Protein AF-A0A4P9YXD8-F1 (afdb_monomer)

Nearest PDB structures (foldseek):
  9cpc-assembly1_5B  TM=1.233E-01  e=9.995E+00  Sus scrofa

pLDDT: mean 95.17, std 2.58, range [87.5, 98.0]

Secondary structure (DSSP, 8-state):
-PBPTTTS-BSSHHHHHHHHHHHHHHHTSTT--PPP----SHHHHTT-TT-HHHH-TTT---SSS-----

Sequence (70 aa):
GSPSPATGLSWCPDCVDADPHIRTAIEALPDSLLILCPVGDRAAWKNQPQHPYRCHPAIALTAIPTLIRW

Foldseek 3Di:
DQADPVPRDAPDPVCRVCVVVVVVVQVPDPPDDDDDDDQDHPVSPPPPCVRCQCPPPVRVDDDPPDDDDD

Radius of gyration: 13.0 Å; Cα contacts (8 Å, |Δi|>4): 62; chains: 1; bounding box: 29×27×33 Å

Mean predicted aligned error: 2.77 Å

Structure (mmCIF, N/CA/C/O backbone):
data_AF-A0A4P9YXD8-F1
#
_entry.id   AF-A0A4P9YXD8-F1
#
loop_
_atom_site.group_PDB
_atom_site.id
_atom_site.type_symbol
_atom_site.label_atom_id
_atom_site.label_alt_id
_atom_site.label_comp_id
_atom_site.label_asym_id
_atom_site.label_entity_id
_atom_site.label_seq_id
_atom_site.pdbx_PDB_ins_code
_atom_site.Cartn_x
_atom_site.Cartn_y
_atom_site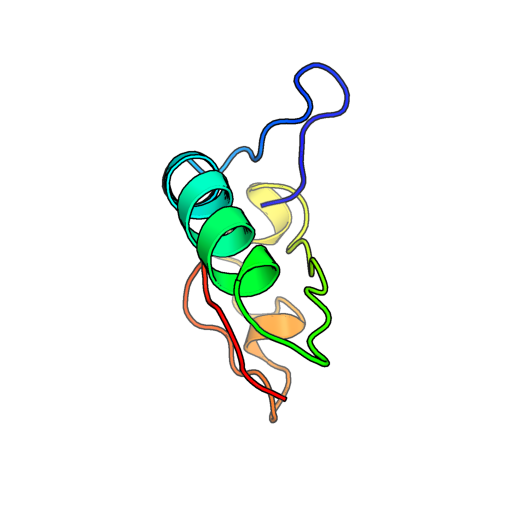.Cartn_z
_atom_site.occupancy
_atom_site.B_iso_or_equiv
_atom_site.auth_seq_id
_atom_site.auth_comp_id
_atom_site.auth_asym_id
_atom_site.auth_atom_id
_atom_site.pdbx_PDB_model_num
ATOM 1 N N . GLY A 1 1 ? 4.427 1.422 -1.973 1.00 88.88 1 GLY A N 1
ATOM 2 C CA . GLY A 1 1 ? 5.620 0.609 -2.304 1.00 88.88 1 GLY A CA 1
ATOM 3 C C . GLY A 1 1 ? 6.460 0.418 -1.057 1.00 88.88 1 GLY A C 1
ATOM 4 O O . GLY A 1 1 ? 6.109 0.998 -0.037 1.00 88.88 1 GLY A O 1
ATOM 5 N N . SER A 1 2 ? 7.533 -0.376 -1.102 1.00 91.19 2 SER A N 1
ATOM 6 C CA . SER A 1 2 ? 8.452 -0.467 0.043 1.00 91.19 2 SER A CA 1
ATOM 7 C C . SER A 1 2 ? 9.069 0.900 0.369 1.00 91.19 2 SER A C 1
ATOM 9 O O . SER A 1 2 ? 9.469 1.609 -0.564 1.00 91.19 2 SER A O 1
ATOM 11 N N . PRO A 1 3 ? 9.143 1.279 1.658 1.00 89.88 3 PRO A N 1
ATOM 12 C CA . PRO A 1 3 ? 9.803 2.506 2.076 1.00 89.88 3 PRO A CA 1
ATOM 13 C C . PRO A 1 3 ? 11.318 2.419 1.858 1.00 89.88 3 PRO A C 1
ATOM 15 O O . PRO A 1 3 ? 11.930 1.371 2.066 1.00 89.88 3 PRO A O 1
ATOM 18 N N . SER A 1 4 ? 11.926 3.525 1.431 1.00 88.81 4 SER A N 1
ATOM 19 C CA . SER A 1 4 ? 13.382 3.644 1.327 1.00 88.81 4 SER A CA 1
ATOM 20 C C . SER A 1 4 ? 14.013 3.680 2.723 1.00 88.81 4 SER A C 1
ATOM 22 O O . SER A 1 4 ? 13.544 4.453 3.557 1.00 88.81 4 SER A O 1
ATOM 24 N N . PRO A 1 5 ? 15.117 2.956 2.982 1.00 87.50 5 PRO A N 1
ATOM 25 C CA . PRO A 1 5 ? 15.841 3.068 4.249 1.00 87.50 5 PRO A CA 1
ATOM 26 C C . PRO A 1 5 ? 16.357 4.484 4.541 1.00 87.50 5 PRO A C 1
ATOM 28 O O . PRO A 1 5 ? 16.507 4.853 5.699 1.00 87.50 5 PRO A O 1
ATOM 31 N N . ALA A 1 6 ? 16.630 5.278 3.500 1.00 88.62 6 ALA A N 1
ATOM 32 C CA . ALA A 1 6 ? 17.207 6.613 3.648 1.00 88.62 6 ALA A CA 1
ATOM 33 C C . ALA A 1 6 ? 16.173 7.687 4.020 1.00 88.62 6 ALA A C 1
ATOM 35 O O . ALA A 1 6 ? 16.505 8.634 4.723 1.00 88.62 6 ALA A O 1
ATOM 36 N N . THR A 1 7 ? 14.937 7.568 3.528 1.00 89.00 7 THR A N 1
ATOM 37 C CA . THR A 1 7 ? 13.889 8.590 3.719 1.00 89.00 7 THR A CA 1
ATOM 38 C C . THR A 1 7 ? 12.703 8.094 4.538 1.00 89.00 7 THR A C 1
ATOM 40 O O . THR A 1 7 ? 11.886 8.899 4.967 1.00 89.00 7 THR A O 1
ATOM 43 N N . GLY A 1 8 ? 12.552 6.779 4.708 1.00 89.38 8 GLY A N 1
ATOM 44 C CA . GLY A 1 8 ? 11.350 6.150 5.255 1.00 89.38 8 GLY A CA 1
ATOM 45 C C . GLY A 1 8 ? 10.129 6.221 4.329 1.00 89.38 8 GLY A C 1
ATOM 46 O O . GLY A 1 8 ? 9.083 5.672 4.662 1.00 89.38 8 GLY A O 1
ATOM 47 N N . LEU A 1 9 ? 10.242 6.857 3.156 1.00 92.00 9 LEU A N 1
ATOM 48 C CA . LEU A 1 9 ? 9.119 7.099 2.252 1.00 92.00 9 LEU A CA 1
ATOM 49 C C . LEU A 1 9 ? 9.014 6.030 1.166 1.00 92.00 9 LEU A C 1
ATOM 51 O O . LEU A 1 9 ? 10.017 5.543 0.637 1.00 92.00 9 LEU A O 1
ATOM 55 N N . SER A 1 10 ? 7.776 5.700 0.798 1.00 95.19 10 SER A N 1
ATOM 56 C CA . SER A 1 10 ? 7.470 4.839 -0.345 1.00 95.19 10 SER A CA 1
ATOM 57 C C . SER A 1 10 ? 7.901 5.504 -1.657 1.00 95.19 10 SER A C 1
ATOM 59 O O . SER A 1 10 ? 7.649 6.680 -1.885 1.00 95.19 10 SER A O 1
ATOM 61 N N . TRP A 1 11 ? 8.460 4.723 -2.585 1.00 95.75 11 TRP A N 1
ATOM 62 C CA . TRP A 1 11 ? 8.778 5.190 -3.945 1.00 95.75 11 TRP A CA 1
ATOM 63 C C . TRP A 1 11 ? 7.539 5.532 -4.797 1.00 95.75 11 TRP A C 1
ATOM 65 O O . TRP A 1 11 ? 7.664 6.085 -5.890 1.00 95.75 11 TRP A O 1
ATOM 75 N N . CYS A 1 12 ? 6.345 5.129 -4.355 1.00 96.31 12 CYS A N 1
ATOM 76 C CA . CYS A 1 12 ? 5.072 5.439 -5.005 1.00 96.31 12 CYS A CA 1
ATOM 77 C C . CYS A 1 12 ? 4.479 6.718 -4.387 1.00 96.31 12 CYS A C 1
ATOM 79 O O . CYS A 1 12 ? 4.158 6.654 -3.197 1.00 96.31 12 CYS A O 1
ATOM 81 N N . PRO A 1 13 ? 4.315 7.811 -5.166 1.00 96.62 13 PRO A N 1
ATOM 82 C CA . PRO A 1 13 ? 3.771 9.086 -4.685 1.00 96.62 13 PRO A CA 1
ATOM 83 C C . PRO A 1 13 ? 2.379 8.941 -4.071 1.00 96.62 13 PRO A C 1
ATOM 85 O O . PRO A 1 13 ? 2.195 9.298 -2.919 1.00 96.62 13 PRO A O 1
ATOM 88 N N . ASP A 1 14 ? 1.459 8.264 -4.761 1.00 97.44 14 ASP A N 1
ATOM 89 C CA . ASP A 1 14 ? 0.095 8.041 -4.269 1.00 97.44 14 ASP A CA 1
ATOM 90 C C . ASP A 1 14 ? 0.070 7.312 -2.916 1.00 97.44 14 ASP A C 1
ATOM 92 O O . ASP A 1 14 ? -0.798 7.559 -2.086 1.00 97.44 14 ASP A O 1
ATOM 96 N N . CYS A 1 15 ? 1.030 6.411 -2.654 1.00 97.00 15 CYS A N 1
ATOM 97 C CA . CYS A 1 15 ? 1.153 5.788 -1.334 1.00 97.00 15 CYS A CA 1
ATOM 98 C C . CYS A 1 15 ? 1.638 6.775 -0.263 1.00 97.00 15 CYS A C 1
ATOM 100 O O . CYS A 1 15 ? 1.214 6.646 0.876 1.00 97.00 15 CYS A O 1
ATOM 102 N N . VAL A 1 16 ? 2.545 7.700 -0.600 1.00 97.19 16 VAL A N 1
ATOM 103 C CA . VAL A 1 16 ? 3.022 8.738 0.332 1.00 97.19 16 VAL A CA 1
ATOM 104 C C . VAL A 1 16 ? 1.884 9.693 0.674 1.00 97.19 16 VAL A C 1
ATOM 106 O O . VAL A 1 16 ? 1.689 9.998 1.846 1.00 97.19 16 VAL A O 1
ATOM 109 N N . ASP A 1 17 ? 1.101 10.088 -0.327 1.00 98.00 17 ASP A N 1
ATOM 110 C CA . ASP A 1 17 ? -0.031 10.993 -0.144 1.00 98.00 17 ASP A CA 1
ATOM 111 C C . ASP A 1 17 ? -1.170 10.321 0.641 1.00 98.00 17 ASP A C 1
ATOM 113 O O . ASP A 1 17 ? -1.771 10.937 1.517 1.00 98.00 17 ASP A O 1
ATOM 117 N N . ALA A 1 18 ? -1.459 9.039 0.382 1.00 97.38 18 ALA A N 1
ATOM 118 C CA . ALA A 1 18 ? -2.561 8.327 1.032 1.00 97.38 18 ALA A CA 1
ATOM 119 C C . ALA A 1 18 ? -2.275 7.886 2.482 1.00 97.38 18 ALA A C 1
ATOM 121 O O . ALA A 1 18 ? -3.207 7.820 3.285 1.00 97.38 18 ALA A O 1
ATOM 122 N N . ASP A 1 19 ? -1.024 7.562 2.827 1.00 95.44 19 ASP A N 1
ATOM 123 C CA . ASP A 1 19 ? -0.641 7.029 4.147 1.00 95.44 19 ASP A CA 1
ATOM 124 C C . ASP A 1 19 ? -1.125 7.878 5.345 1.00 95.44 19 ASP A C 1
ATOM 126 O O . ASP A 1 19 ? -1.769 7.298 6.226 1.00 95.44 19 ASP A O 1
ATOM 130 N N . PRO A 1 20 ? -0.930 9.217 5.398 1.00 96.56 20 PRO A N 1
ATOM 131 C CA . PRO A 1 20 ? -1.399 10.013 6.535 1.00 96.56 20 PRO A CA 1
ATOM 132 C C . PRO A 1 20 ? -2.922 9.959 6.696 1.00 96.56 20 PRO A C 1
ATOM 134 O O . PRO A 1 20 ? -3.419 9.837 7.813 1.00 96.56 20 PRO A O 1
ATOM 137 N N . HIS A 1 21 ? -3.674 9.974 5.592 1.00 97.56 21 HIS A N 1
ATOM 138 C CA . HIS A 1 21 ? -5.135 9.910 5.632 1.00 97.56 21 HIS A CA 1
ATOM 139 C C . HIS A 1 21 ? -5.640 8.559 6.146 1.00 97.56 21 HIS A C 1
ATOM 141 O O . HIS A 1 21 ? -6.563 8.513 6.959 1.00 97.56 21 HIS A O 1
ATOM 147 N N . ILE A 1 22 ? -5.022 7.460 5.698 1.00 96.88 22 ILE A N 1
ATOM 148 C CA . ILE A 1 22 ? -5.375 6.107 6.142 1.00 96.88 22 ILE A CA 1
ATOM 149 C C . ILE A 1 22 ? -5.089 5.960 7.637 1.00 96.88 22 ILE A C 1
ATOM 151 O O . ILE A 1 22 ? -5.957 5.503 8.374 1.00 96.88 22 ILE A O 1
ATOM 155 N N . ARG A 1 23 ? -3.906 6.374 8.104 1.00 95.88 23 ARG A N 1
ATOM 156 C CA . ARG A 1 23 ? -3.530 6.264 9.523 1.00 95.88 23 ARG A CA 1
ATOM 157 C C . ARG A 1 23 ? -4.482 7.021 10.431 1.00 95.88 23 ARG A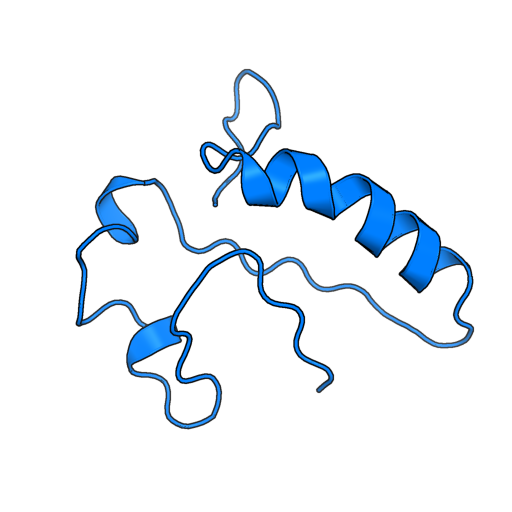 C 1
ATOM 159 O O . ARG A 1 23 ? -5.011 6.421 11.359 1.00 95.88 23 ARG A O 1
ATOM 166 N N . THR A 1 24 ? -4.769 8.283 10.115 1.00 97.12 24 THR A N 1
ATOM 167 C CA . THR A 1 24 ? -5.715 9.088 10.896 1.00 97.12 24 THR A CA 1
ATOM 168 C C . THR A 1 24 ? -7.107 8.455 10.931 1.00 97.12 24 THR A C 1
ATOM 170 O O . THR A 1 24 ? -7.760 8.468 11.972 1.00 97.12 24 THR A O 1
ATOM 173 N N . ALA A 1 25 ? -7.567 7.864 9.823 1.00 96.06 25 ALA A N 1
ATOM 174 C CA . ALA A 1 25 ? -8.860 7.187 9.789 1.00 96.06 25 ALA A CA 1
ATOM 175 C C . ALA A 1 25 ? -8.885 5.919 10.658 1.00 96.06 25 ALA A C 1
ATOM 177 O O . ALA A 1 25 ? -9.868 5.694 11.358 1.00 96.06 25 ALA A O 1
ATOM 178 N N . ILE A 1 26 ? -7.824 5.102 10.636 1.00 95.69 26 ILE A N 1
ATOM 179 C CA . ILE A 1 26 ? -7.758 3.875 11.444 1.00 95.69 26 ILE A CA 1
ATOM 180 C C . ILE A 1 26 ? -7.581 4.183 12.935 1.00 95.69 26 ILE A C 1
ATOM 182 O O . ILE A 1 26 ? -8.210 3.529 13.756 1.00 95.69 26 ILE A O 1
ATOM 186 N N . GLU A 1 27 ? -6.799 5.201 13.302 1.00 95.44 27 GLU A N 1
ATOM 187 C CA . GLU A 1 27 ? -6.635 5.628 14.703 1.00 95.44 27 GLU A CA 1
ATOM 188 C C . GLU A 1 27 ? -7.963 6.019 15.369 1.00 95.44 27 GLU A C 1
ATOM 190 O O . GLU A 1 27 ? -8.123 5.862 16.579 1.00 95.44 27 GLU A O 1
ATOM 195 N N . ALA A 1 28 ? -8.935 6.493 14.586 1.00 96.00 28 ALA A N 1
ATOM 196 C CA . ALA A 1 28 ? -10.271 6.823 15.071 1.00 96.00 28 ALA A CA 1
ATOM 197 C C . ALA A 1 28 ? -11.199 5.601 15.231 1.00 96.00 28 ALA A C 1
ATOM 199 O O . ALA A 1 28 ? -12.294 5.740 15.781 1.00 96.00 28 ALA A O 1
ATOM 200 N N . LEU A 1 29 ? -10.808 4.417 14.744 1.00 95.12 29 LEU A N 1
ATOM 201 C CA . LEU A 1 29 ? -11.628 3.207 14.790 1.00 95.12 29 LEU A CA 1
ATOM 202 C C . LEU A 1 29 ? -11.272 2.342 16.010 1.00 95.12 29 LEU A C 1
ATOM 204 O O . LEU A 1 29 ? -10.134 1.872 16.110 1.00 95.12 29 LEU A O 1
ATOM 208 N N . PRO A 1 30 ? -12.235 2.053 16.907 1.00 95.69 30 PRO A N 1
ATOM 209 C CA . PRO A 1 30 ? -12.007 1.110 17.995 1.00 95.69 30 PRO A CA 1
ATOM 210 C C . PRO A 1 30 ? -11.781 -0.306 17.447 1.00 95.69 30 PRO A C 1
ATOM 212 O O . PRO A 1 30 ? -12.302 -0.660 16.388 1.00 95.69 30 PRO A O 1
ATOM 215 N N . ASP A 1 31 ? -11.010 -1.110 18.183 1.00 95.19 31 ASP A N 1
ATOM 216 C CA . ASP A 1 31 ? -10.762 -2.533 17.902 1.00 95.19 31 ASP A CA 1
ATOM 217 C C . ASP A 1 31 ? -10.260 -2.824 16.475 1.00 95.19 31 ASP A C 1
ATOM 219 O O . ASP A 1 31 ? -10.640 -3.811 15.841 1.00 95.19 31 ASP A O 1
ATOM 223 N N . SER A 1 32 ? -9.390 -1.956 15.956 1.00 95.31 32 SER A N 1
ATOM 224 C CA . SER A 1 32 ? -8.840 -2.062 14.606 1.00 95.31 32 SER A CA 1
ATOM 225 C C . SER A 1 32 ? -7.314 -2.221 14.603 1.00 95.31 32 SER A C 1
ATOM 227 O O . SER A 1 32 ? -6.613 -1.755 15.501 1.00 95.31 32 SER A O 1
ATOM 229 N N . LEU A 1 33 ? -6.788 -2.906 13.580 1.00 95.12 33 LEU A N 1
ATOM 230 C CA . LEU A 1 33 ? -5.353 -3.076 13.351 1.00 95.12 33 LEU A CA 1
ATOM 231 C C . LEU A 1 33 ? -5.027 -2.766 11.889 1.00 95.12 33 LEU A C 1
ATOM 233 O O . LEU A 1 33 ? -5.532 -3.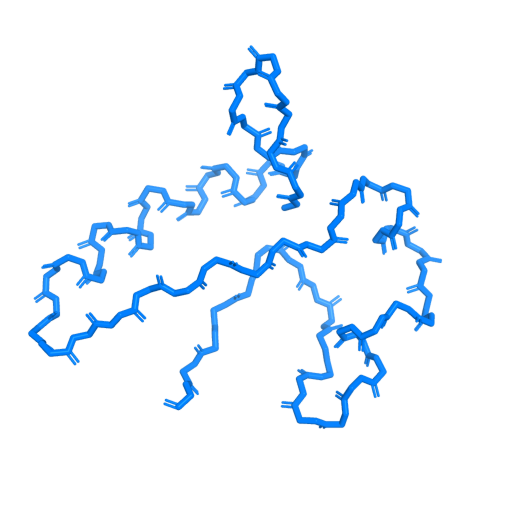424 10.979 1.00 95.12 33 LEU A O 1
ATOM 237 N N . LEU A 1 34 ? -4.142 -1.794 11.665 1.00 96.00 34 LEU A N 1
ATOM 238 C CA . LEU A 1 34 ? -3.596 -1.515 10.339 1.00 96.00 34 LEU A CA 1
ATOM 239 C C . LEU A 1 34 ? -2.350 -2.371 10.093 1.00 96.00 34 LEU A C 1
ATOM 241 O O . LEU A 1 34 ? -1.335 -2.210 10.770 1.00 96.00 34 LEU A O 1
ATOM 245 N N . ILE A 1 35 ? -2.407 -3.240 9.084 1.00 95.69 35 ILE A N 1
ATOM 246 C CA . ILE A 1 35 ? -1.263 -4.039 8.631 1.00 95.69 35 ILE A CA 1
ATOM 247 C C . ILE A 1 35 ? -0.713 -3.431 7.338 1.00 95.69 35 ILE A C 1
ATOM 249 O O . ILE A 1 35 ? -1.435 -3.278 6.353 1.00 95.69 35 ILE A O 1
ATOM 253 N N . LEU A 1 36 ? 0.580 -3.101 7.328 1.00 94.25 36 LEU A N 1
ATOM 254 C CA . LEU A 1 36 ? 1.275 -2.641 6.126 1.00 94.25 36 LEU A CA 1
ATOM 255 C C . LEU A 1 36 ? 1.849 -3.825 5.350 1.00 94.25 36 LEU A C 1
ATOM 257 O O . LEU A 1 36 ? 2.725 -4.535 5.839 1.00 94.25 36 LEU A O 1
ATOM 261 N N . CYS A 1 37 ? 1.407 -3.976 4.103 1.00 95.50 37 CYS A N 1
ATOM 262 C CA . CYS A 1 37 ? 1.852 -5.032 3.195 1.00 95.50 37 CYS A CA 1
ATOM 263 C C . CYS A 1 37 ? 2.643 -4.425 2.021 1.00 95.50 37 CYS A C 1
ATOM 265 O O . CYS A 1 37 ? 2.064 -4.125 0.973 1.00 95.50 37 CYS A O 1
ATOM 267 N N . PRO A 1 38 ? 3.962 -4.192 2.161 1.00 95.62 38 PRO A N 1
ATOM 268 C CA . PRO A 1 38 ? 4.763 -3.623 1.085 1.00 95.62 38 PRO A CA 1
ATOM 269 C C . PRO A 1 38 ? 4.854 -4.581 -0.109 1.00 95.62 38 PRO A C 1
ATOM 271 O O . PRO A 1 38 ? 4.982 -5.793 0.048 1.00 95.62 38 PRO A O 1
ATOM 274 N N . VAL A 1 39 ? 4.823 -4.013 -1.316 1.00 96.50 39 VAL A N 1
ATOM 275 C CA . VAL A 1 39 ? 4.917 -4.753 -2.590 1.00 96.50 39 VAL A CA 1
ATOM 276 C C . VAL A 1 39 ? 6.355 -4.897 -3.109 1.00 96.50 39 VAL A C 1
ATOM 278 O O . VAL A 1 39 ? 6.565 -5.244 -4.265 1.00 96.50 39 VAL A O 1
ATOM 281 N N . GLY A 1 40 ? 7.355 -4.553 -2.296 1.00 95.94 40 GLY A N 1
ATOM 282 C CA . GLY A 1 40 ? 8.744 -4.469 -2.744 1.00 95.94 40 GLY A CA 1
ATOM 283 C C . GLY A 1 40 ? 9.108 -3.120 -3.371 1.00 95.94 40 GLY A C 1
ATOM 284 O O . GLY A 1 40 ? 8.402 -2.104 -3.246 1.00 95.94 40 GLY A O 1
ATOM 285 N N . ASP A 1 41 ? 10.266 -3.103 -4.026 1.00 95.62 41 ASP A N 1
ATOM 286 C CA . ASP A 1 41 ? 10.736 -1.954 -4.790 1.00 95.62 41 ASP A CA 1
ATOM 287 C C . ASP A 1 41 ? 9.892 -1.725 -6.062 1.00 95.62 41 ASP A C 1
ATOM 289 O O . ASP A 1 41 ? 8.962 -2.468 -6.394 1.00 95.62 41 ASP A O 1
ATOM 293 N N . ARG A 1 42 ? 10.180 -0.639 -6.784 1.00 95.12 42 ARG A N 1
ATOM 294 C CA . ARG A 1 42 ? 9.416 -0.288 -7.986 1.00 95.12 42 ARG A CA 1
ATOM 295 C C . ARG A 1 42 ? 9.561 -1.330 -9.094 1.00 95.12 42 ARG A C 1
ATOM 297 O O . ARG A 1 42 ? 8.606 -1.518 -9.846 1.00 95.12 42 ARG A O 1
ATOM 304 N N . ALA A 1 43 ? 10.723 -1.971 -9.211 1.00 95.94 43 ALA A N 1
ATOM 305 C CA . ALA A 1 43 ? 11.018 -2.930 -10.272 1.00 95.94 43 ALA A CA 1
ATOM 306 C C . ALA A 1 43 ? 10.315 -4.277 -10.043 1.00 95.94 43 ALA A C 1
ATOM 308 O O . ALA A 1 43 ? 9.859 -4.892 -11.006 1.00 95.94 43 ALA A O 1
ATOM 309 N N . ALA A 1 44 ? 10.157 -4.679 -8.780 1.00 96.06 44 ALA A N 1
ATOM 310 C CA . ALA A 1 44 ? 9.397 -5.849 -8.361 1.00 96.06 44 ALA A CA 1
ATOM 311 C C . ALA A 1 44 ? 7.883 -5.683 -8.579 1.00 96.06 44 ALA A C 1
ATOM 313 O O . ALA A 1 44 ? 7.182 -6.671 -8.768 1.00 96.06 44 ALA A O 1
ATOM 314 N N . TRP A 1 45 ? 7.363 -4.449 -8.597 1.00 96.75 45 TRP A N 1
ATOM 315 C CA . TRP A 1 45 ? 5.928 -4.194 -8.772 1.00 96.75 45 TRP A CA 1
ATOM 316 C C . TRP A 1 45 ? 5.513 -3.791 -10.193 1.00 96.75 45 TRP A C 1
AT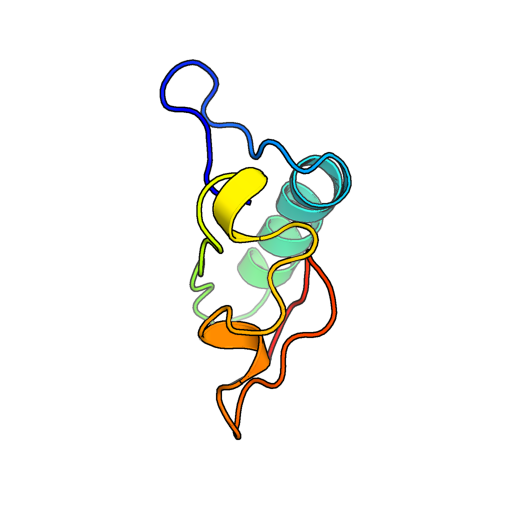OM 318 O O . TRP A 1 45 ? 4.513 -4.282 -10.735 1.00 96.75 45 TRP A O 1
ATOM 328 N N . LYS A 1 46 ? 6.216 -2.818 -10.786 1.00 95.50 46 LYS A N 1
ATOM 329 C CA . LYS A 1 46 ? 5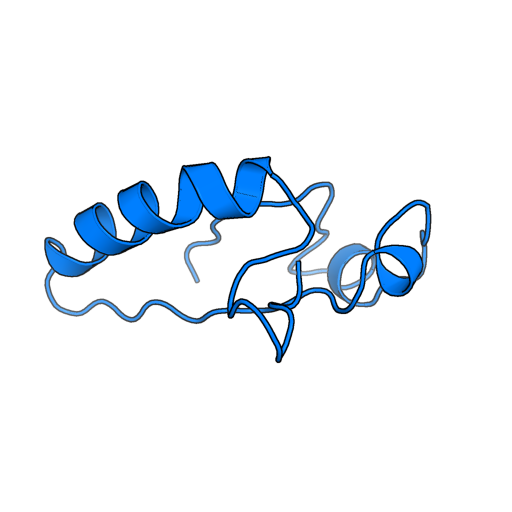.791 -2.185 -12.038 1.00 95.50 46 LYS A CA 1
ATOM 330 C C . LYS A 1 46 ? 6.000 -3.147 -13.202 1.00 95.50 46 LYS A C 1
ATOM 332 O O . LYS A 1 46 ? 7.106 -3.620 -13.420 1.00 95.50 46 LYS A O 1
ATOM 337 N N . ASN A 1 47 ? 4.938 -3.378 -13.974 1.00 94.94 47 ASN A N 1
ATOM 338 C CA . ASN A 1 47 ? 4.928 -4.296 -15.118 1.00 94.94 47 ASN A CA 1
ATOM 339 C C . ASN A 1 47 ? 5.313 -5.745 -14.766 1.00 94.94 47 ASN A C 1
ATOM 341 O O . ASN A 1 47 ? 5.738 -6.484 -15.647 1.00 94.94 47 ASN A O 1
ATOM 345 N N . GLN A 1 48 ? 5.144 -6.160 -13.506 1.00 97.50 48 GLN A N 1
ATOM 346 C CA . GLN A 1 48 ? 5.377 -7.538 -13.075 1.00 97.50 48 GLN A CA 1
ATOM 347 C C . GLN A 1 48 ? 4.044 -8.281 -12.937 1.00 97.50 48 GLN A C 1
ATOM 349 O O . GLN A 1 48 ? 3.408 -8.186 -11.884 1.00 97.50 48 GLN A O 1
ATOM 354 N N . PRO A 1 49 ? 3.576 -9.003 -13.976 1.00 96.44 49 PRO A N 1
ATOM 355 C CA . PRO A 1 49 ? 2.276 -9.674 -13.943 1.00 96.44 49 PRO A CA 1
ATOM 356 C C . PRO A 1 49 ? 2.247 -10.851 -12.963 1.00 96.44 49 PRO A C 1
ATOM 358 O O . PRO A 1 49 ? 1.191 -11.156 -12.426 1.00 96.44 49 PRO A O 1
ATOM 361 N N . GLN A 1 50 ? 3.401 -11.473 -12.702 1.00 97.25 50 GLN A N 1
ATOM 362 C CA . GLN A 1 50 ? 3.540 -12.627 -11.807 1.00 97.25 50 GLN A CA 1
ATOM 363 C C . GLN A 1 50 ? 3.799 -12.240 -10.341 1.00 97.25 50 GLN A C 1
ATOM 365 O O . GLN A 1 50 ? 4.144 -13.091 -9.525 1.00 97.25 50 GLN A O 1
ATOM 370 N N . HIS A 1 51 ? 3.680 -10.956 -9.987 1.00 97.88 51 HIS A N 1
ATOM 371 C CA . HIS A 1 51 ? 3.902 -10.524 -8.611 1.00 97.88 51 HIS A CA 1
ATOM 372 C C . HIS A 1 51 ? 2.911 -11.236 -7.662 1.00 97.88 51 HIS A C 1
ATOM 374 O O . HIS A 1 51 ? 1.711 -11.234 -7.957 1.00 97.88 51 HIS A O 1
ATOM 380 N N . PRO A 1 52 ? 3.348 -11.778 -6.504 1.00 97.19 52 PRO A N 1
ATOM 381 C CA . PRO A 1 52 ? 2.510 -12.619 -5.645 1.00 97.19 52 PRO A CA 1
ATOM 382 C C . PRO A 1 52 ? 1.143 -12.016 -5.310 1.00 97.19 52 PRO A C 1
ATOM 384 O O . PRO A 1 52 ? 0.129 -12.688 -5.452 1.00 97.19 52 PRO A O 1
ATOM 387 N N . TYR A 1 53 ? 1.076 -10.726 -4.963 1.00 96.88 53 TYR A N 1
ATOM 388 C CA . TYR A 1 53 ? -0.209 -10.071 -4.678 1.00 96.88 53 TYR A CA 1
ATOM 389 C C . TYR A 1 53 ? -1.153 -9.950 -5.881 1.00 96.88 53 TYR A C 1
ATOM 391 O O . TYR A 1 53 ? -2.361 -9.900 -5.674 1.00 96.88 53 TYR A O 1
ATOM 399 N N . ARG A 1 54 ? -0.643 -9.910 -7.120 1.00 97.44 54 ARG A N 1
ATOM 400 C CA . ARG A 1 54 ? -1.487 -9.881 -8.328 1.00 97.44 54 ARG A CA 1
ATOM 401 C C . ARG A 1 54 ? -2.100 -11.247 -8.607 1.00 97.44 54 ARG A C 1
ATOM 403 O O . ARG A 1 54 ? -3.251 -11.327 -9.014 1.00 97.44 54 ARG A O 1
ATOM 410 N N . CYS A 1 55 ? -1.324 -12.307 -8.391 1.00 97.62 55 CYS A N 1
ATOM 411 C CA . CYS A 1 55 ? -1.736 -13.678 -8.685 1.00 97.62 55 CYS A CA 1
ATOM 412 C C . CYS A 1 55 ? -2.468 -14.357 -7.523 1.00 97.62 55 CYS A C 1
ATOM 414 O O . CYS A 1 55 ? -3.139 -15.362 -7.740 1.00 97.62 55 CYS A O 1
ATOM 416 N N . HIS A 1 56 ? -2.332 -13.851 -6.294 1.00 97.06 56 HIS A N 1
ATOM 417 C CA . HIS A 1 56 ? -2.959 -14.468 -5.133 1.00 97.06 56 HIS A CA 1
ATOM 418 C C . HIS A 1 56 ? -4.493 -14.396 -5.250 1.00 97.06 56 HIS A C 1
ATOM 420 O O . HIS A 1 56 ? -5.033 -13.292 -5.334 1.00 97.06 56 HIS A O 1
ATOM 426 N N . PRO A 1 57 ? -5.219 -15.527 -5.188 1.00 95.56 57 PRO A N 1
ATOM 427 C CA . PRO A 1 57 ? -6.637 -15.587 -5.555 1.00 95.56 57 PRO A CA 1
ATOM 428 C C . PRO A 1 57 ? -7.551 -14.751 -4.651 1.00 9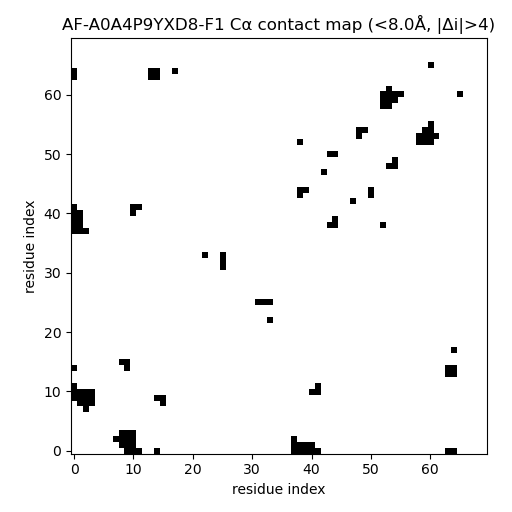5.56 57 PRO A C 1
ATOM 430 O O . PRO A 1 57 ? -8.559 -14.236 -5.118 1.00 95.56 57 PRO A O 1
ATOM 433 N N . ALA A 1 58 ? -7.196 -14.582 -3.374 1.00 93.69 58 ALA A N 1
ATOM 434 C CA . ALA A 1 58 ? -7.977 -13.769 -2.437 1.00 93.69 58 ALA A CA 1
ATOM 435 C C . ALA A 1 58 ? -7.622 -12.270 -2.451 1.00 93.69 58 ALA A C 1
ATOM 437 O O . ALA A 1 58 ? -8.348 -11.474 -1.871 1.00 93.69 58 ALA A O 1
ATOM 438 N N . ILE A 1 59 ? -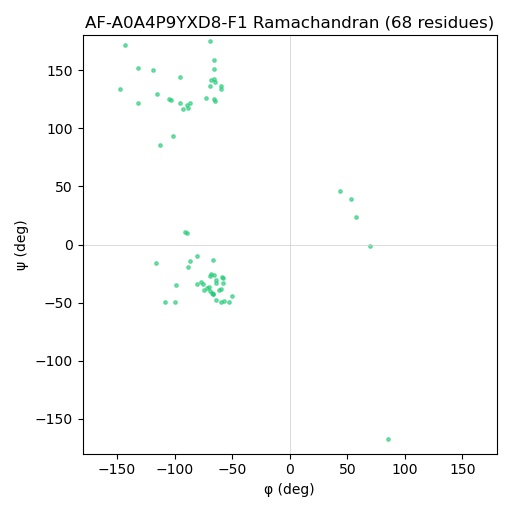6.490 -11.888 -3.057 1.00 94.94 59 ILE A N 1
ATOM 439 C CA . ILE A 1 59 ? -6.002 -10.497 -3.040 1.00 94.94 59 ILE A CA 1
ATOM 440 C C . ILE A 1 59 ? -6.178 -9.868 -4.425 1.00 94.94 59 ILE A C 1
ATOM 442 O O . ILE A 1 59 ? -6.718 -8.772 -4.524 1.00 94.94 59 ILE A O 1
ATOM 446 N N . ALA A 1 60 ? -5.728 -10.557 -5.481 1.00 95.44 60 ALA A N 1
ATOM 447 C CA . ALA A 1 60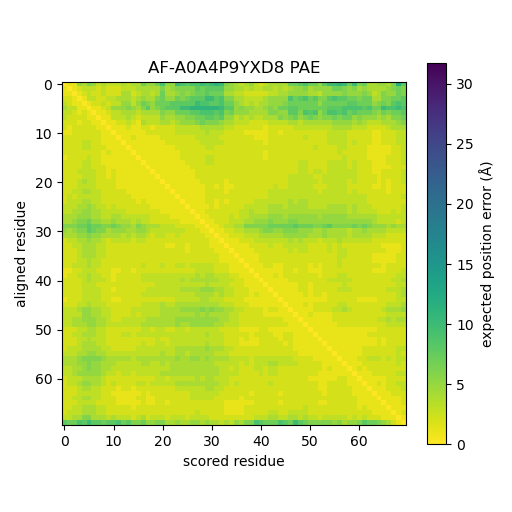 ? -5.859 -10.164 -6.886 1.00 95.44 60 ALA A CA 1
ATOM 448 C C . ALA A 1 60 ? -5.552 -8.673 -7.146 1.00 95.44 60 ALA A C 1
ATOM 450 O O . ALA A 1 60 ? -6.294 -7.964 -7.827 1.00 95.44 60 ALA A O 1
ATOM 451 N N . LEU A 1 61 ? -4.456 -8.176 -6.565 1.00 96.75 61 LEU A N 1
ATOM 452 C CA . LEU A 1 61 ? -4.156 -6.750 -6.494 1.00 96.75 61 LEU A CA 1
ATOM 453 C C . LEU A 1 61 ? -3.897 -6.149 -7.884 1.00 96.75 61 LEU A C 1
ATOM 455 O O . LEU A 1 61 ? -2.996 -6.580 -8.606 1.00 96.75 61 LEU A O 1
ATOM 459 N N . THR A 1 62 ? -4.622 -5.094 -8.249 1.00 95.62 62 THR A N 1
ATOM 460 C CA . THR A 1 62 ? -4.471 -4.432 -9.557 1.00 95.62 62 THR A CA 1
ATOM 461 C C . THR A 1 62 ? -3.598 -3.177 -9.486 1.00 95.62 62 THR A C 1
ATOM 463 O O . THR A 1 62 ? -2.803 -2.936 -10.402 1.00 95.62 62 THR A O 1
ATOM 466 N N . ALA A 1 63 ? -3.657 -2.430 -8.381 1.00 96.50 63 ALA A N 1
ATOM 467 C CA . ALA A 1 63 ? -2.961 -1.156 -8.194 1.00 96.50 63 ALA A CA 1
ATOM 468 C C . ALA A 1 63 ? -2.440 -0.980 -6.753 1.00 96.50 63 ALA A C 1
ATOM 470 O O . ALA A 1 63 ? -2.732 -1.782 -5.873 1.00 96.50 63 ALA A O 1
ATOM 471 N N . ILE A 1 64 ? -1.639 0.066 -6.527 1.00 97.12 64 ILE A N 1
ATOM 472 C CA . ILE A 1 64 ? -1.275 0.562 -5.191 1.00 97.12 64 ILE A CA 1
ATOM 473 C C . ILE A 1 64 ? -1.466 2.089 -5.159 1.00 97.12 64 ILE A C 1
ATOM 475 O O . ILE A 1 64 ? -1.267 2.709 -6.203 1.00 97.12 64 ILE A O 1
ATOM 479 N N . PRO A 1 65 ? -1.762 2.695 -3.994 1.00 97.44 65 PRO A N 1
ATOM 480 C CA . PRO A 1 65 ? -2.157 2.032 -2.747 1.00 97.44 65 PRO A CA 1
ATOM 481 C C . PRO A 1 65 ? -3.515 1.318 -2.885 1.00 97.44 65 PRO A C 1
ATOM 483 O O . PRO A 1 65 ? -4.303 1.598 -3.782 1.00 97.44 65 PRO A O 1
ATOM 486 N N . THR A 1 66 ? -3.787 0.344 -2.022 1.00 97.06 66 THR A N 1
ATOM 487 C CA . THR A 1 66 ? -5.095 -0.320 -1.909 1.00 97.06 66 THR A CA 1
ATOM 488 C C . THR A 1 66 ? -5.295 -0.706 -0.455 1.00 97.06 66 THR A C 1
ATOM 490 O O . THR A 1 66 ? -4.379 -1.246 0.164 1.00 97.06 66 THR A O 1
ATOM 493 N N . LEU A 1 67 ? -6.478 -0.418 0.083 1.00 96.00 67 LEU A N 1
ATOM 494 C CA . LEU A 1 67 ? -6.872 -0.797 1.434 1.00 96.00 67 LEU A CA 1
ATOM 495 C C . LEU A 1 67 ? -7.859 -1.961 1.344 1.00 96.00 67 LEU A C 1
ATOM 497 O O . LEU A 1 67 ? -8.867 -1.862 0.647 1.00 96.00 67 LEU A O 1
ATOM 501 N N . ILE A 1 68 ? -7.561 -3.057 2.035 1.00 94.25 68 ILE A N 1
ATOM 502 C CA . ILE A 1 68 ? -8.420 -4.242 2.095 1.00 94.25 68 ILE A CA 1
ATOM 503 C C . ILE A 1 68 ? -8.884 -4.395 3.537 1.00 94.25 68 ILE A C 1
ATOM 505 O O . ILE A 1 68 ? -8.068 -4.384 4.457 1.00 94.25 68 ILE A O 1
ATOM 509 N N . ARG A 1 69 ? -10.195 -4.549 3.725 1.00 92.38 69 ARG A N 1
ATOM 510 C CA . ARG A 1 69 ? -10.761 -5.009 4.990 1.00 92.38 69 ARG A CA 1
ATOM 511 C C . ARG A 1 69 ? -10.780 -6.533 4.971 1.00 92.38 69 ARG A C 1
ATOM 513 O O . ARG A 1 69 ? -11.371 -7.107 4.057 1.00 92.38 69 ARG A O 1
ATOM 520 N N . TRP A 1 70 ? -10.119 -7.138 5.950 1.00 89.25 70 TRP A N 1
ATOM 521 C CA . TRP A 1 70 ? -10.042 -8.586 6.127 1.00 89.25 70 TRP A CA 1
ATOM 522 C C . TRP A 1 70 ? -10.995 -9.052 7.225 1.00 89.25 70 TRP A C 1
ATOM 524 O O . TRP A 1 70 ? -11.170 -8.284 8.201 1.00 89.25 70 TRP A O 1
#

Organism: NCBI:txid1712513

Solvent-accessible surface area (backbone atoms only — not comparable to full-atom values): 4555 Å² total; per-residue (Å²): 71,35,53,39,92,90,76,66,46,35,83,33,63,65,34,56,66,44,46,63,59,51,50,60,56,50,73,72,41,82,100,65,85,91,79,87,80,66,60,41,55,69,76,59,46,58,95,39,78,81,31,64,57,40,63,34,88,92,63,50,48,87,69,77,69,78,88,80,91,129

InterPro domains:
  IPR010357 Thioredoxin domain-containing protein 17-like domain [PF06110] (6-70)
  IPR036249 Thioredoxin-like superfamily [SSF52833] (3-69)
  IPR045108 Thioredoxin domain-containing protein 17-like [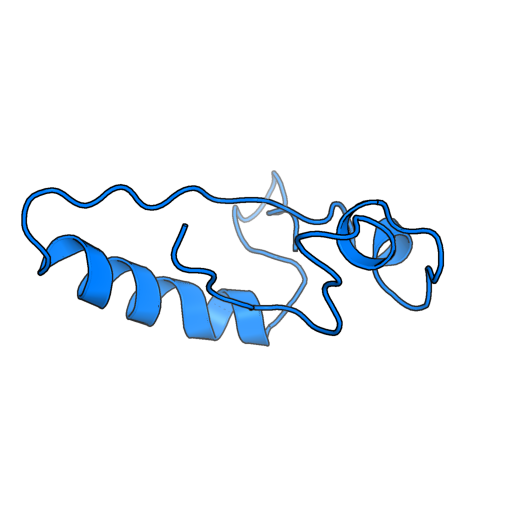PTHR12452] (2-70)